Protein AF-A0A699VDF5-F1 (afdb_monomer_lite)

Structure (mmCIF, N/CA/C/O backbone):
data_AF-A0A699VDF5-F1
#
_entry.id   AF-A0A699VDF5-F1
#
loop_
_atom_sit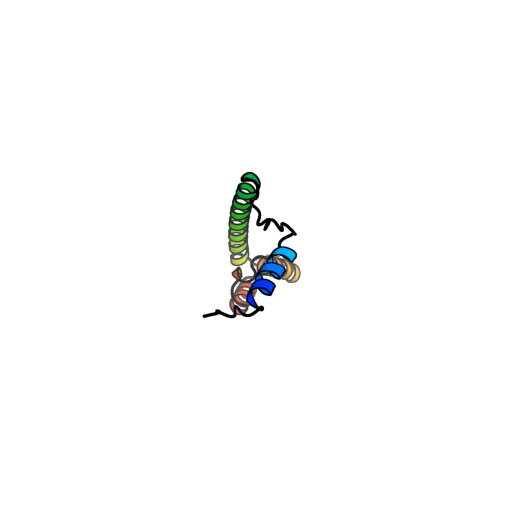e.group_PDB
_atom_site.id
_atom_site.type_symbol
_atom_site.label_atom_id
_atom_site.label_alt_id
_atom_site.label_comp_id
_atom_site.label_asym_id
_atom_site.label_entity_id
_atom_site.label_seq_id
_atom_site.pdbx_PDB_ins_code
_atom_site.Cartn_x
_atom_site.Cartn_y
_atom_site.Cartn_z
_atom_site.occupancy
_atom_site.B_iso_or_equiv
_atom_site.auth_seq_id
_atom_site.auth_comp_id
_atom_site.auth_asym_id
_atom_site.auth_atom_id
_atom_site.pdbx_PDB_model_num
ATOM 1 N N . MET A 1 1 ? 16.215 -19.482 -76.908 1.00 45.50 1 MET A N 1
ATOM 2 C CA . MET A 1 1 ? 16.210 -19.579 -75.435 1.00 45.50 1 MET A CA 1
ATOM 3 C C . MET A 1 1 ? 16.590 -18.216 -74.882 1.00 45.50 1 MET A C 1
ATOM 5 O O . MET A 1 1 ? 17.766 -17.892 -74.849 1.00 45.50 1 MET A O 1
ATOM 9 N N . LEU A 1 2 ? 15.600 -17.390 -74.551 1.00 41.81 2 LEU A N 1
ATOM 10 C CA . LEU A 1 2 ? 15.796 -16.118 -73.858 1.00 41.81 2 LEU A CA 1
ATOM 11 C C . LEU A 1 2 ? 14.888 -16.181 -72.631 1.00 41.81 2 LEU A C 1
ATOM 13 O O . LEU A 1 2 ? 13.669 -16.232 -72.770 1.00 41.81 2 LEU A O 1
ATOM 17 N N . VAL A 1 3 ? 15.489 -16.293 -71.449 1.00 49.28 3 VAL A N 1
ATOM 18 C CA . VAL A 1 3 ? 14.772 -16.132 -70.184 1.00 49.28 3 VAL A CA 1
ATOM 19 C C . VAL A 1 3 ? 14.554 -14.634 -70.030 1.00 49.28 3 VAL A C 1
ATOM 21 O O . VAL A 1 3 ? 15.476 -13.899 -69.687 1.00 49.28 3 VAL A O 1
ATOM 24 N N . ASP A 1 4 ? 13.347 -14.190 -70.364 1.00 49.38 4 ASP A N 1
ATOM 25 C CA . ASP A 1 4 ? 12.876 -12.833 -70.120 1.00 49.38 4 ASP A CA 1
ATOM 26 C C . ASP A 1 4 ? 12.716 -12.670 -68.601 1.00 49.38 4 ASP A C 1
ATOM 28 O O . ASP A 1 4 ? 11.739 -13.109 -67.991 1.00 49.38 4 ASP A O 1
ATOM 32 N N . ILE A 1 5 ? 13.767 -12.164 -67.954 1.00 49.50 5 ILE A N 1
ATOM 33 C CA . ILE A 1 5 ? 13.747 -11.822 -66.533 1.00 49.50 5 ILE A CA 1
ATOM 34 C C . ILE A 1 5 ? 12.853 -10.583 -66.410 1.00 49.50 5 ILE A C 1
ATOM 36 O O . ILE A 1 5 ? 13.219 -9.524 -66.925 1.00 49.50 5 ILE A O 1
ATOM 40 N N . PRO A 1 6 ? 11.700 -10.656 -65.723 1.00 54.81 6 PRO A N 1
ATOM 41 C CA . PRO A 1 6 ? 10.788 -9.533 -65.683 1.00 54.81 6 PRO A CA 1
ATOM 42 C C . PRO A 1 6 ? 11.442 -8.388 -64.910 1.00 54.81 6 PRO A C 1
ATOM 44 O O . PRO A 1 6 ? 11.897 -8.547 -63.771 1.00 54.81 6 PRO A O 1
ATOM 47 N N . HIS A 1 7 ? 11.417 -7.203 -65.518 1.00 56.31 7 HIS A N 1
ATOM 48 C CA . HIS A 1 7 ? 11.904 -5.904 -65.028 1.00 56.31 7 HIS A CA 1
ATOM 49 C C . HIS A 1 7 ? 11.370 -5.457 -63.641 1.00 56.31 7 HIS A C 1
ATOM 51 O O . HIS A 1 7 ? 11.618 -4.336 -63.204 1.00 56.31 7 HIS A O 1
ATOM 57 N N . ARG A 1 8 ? 10.663 -6.323 -62.904 1.00 50.47 8 ARG A N 1
ATOM 58 C CA . ARG A 1 8 ? 10.252 -6.133 -61.506 1.00 50.47 8 ARG A CA 1
ATOM 59 C C . ARG A 1 8 ? 11.333 -6.495 -60.483 1.00 50.47 8 ARG A C 1
ATOM 61 O O . ARG A 1 8 ? 11.291 -5.963 -59.377 1.00 50.47 8 ARG A O 1
ATOM 68 N N . SER A 1 9 ? 12.311 -7.343 -60.819 1.00 53.50 9 SER A N 1
ATOM 69 C CA . SER A 1 9 ? 13.326 -7.771 -59.837 1.00 53.50 9 SER A CA 1
ATOM 70 C C . SER A 1 9 ? 14.424 -6.725 -59.600 1.00 53.50 9 SER A C 1
ATOM 72 O O . SER A 1 9 ? 14.926 -6.587 -58.485 1.00 53.50 9 SER A O 1
ATOM 74 N N . LEU A 1 10 ? 14.769 -5.938 -60.623 1.00 53.03 10 LEU A N 1
ATOM 75 C CA . LEU A 1 10 ? 15.778 -4.876 -60.512 1.00 53.03 10 LEU A CA 1
ATOM 76 C C . LEU A 1 10 ? 15.248 -3.629 -59.787 1.00 53.03 10 LEU A C 1
ATOM 78 O O . LEU A 1 10 ? 16.017 -2.923 -59.137 1.00 53.03 10 LEU A O 1
ATOM 82 N N . PHE A 1 11 ? 13.933 -3.394 -59.811 1.00 57.78 11 PHE A N 1
ATOM 83 C CA . PHE A 1 11 ? 13.317 -2.269 -59.104 1.00 57.78 11 PHE A CA 1
ATOM 84 C C . PHE A 1 11 ? 13.372 -2.443 -57.575 1.00 57.78 11 PHE A C 1
ATOM 86 O O . PHE A 1 11 ? 13.613 -1.480 -56.853 1.00 57.78 11 PHE A O 1
ATOM 93 N N . ILE A 1 12 ? 13.240 -3.677 -57.073 1.00 56.44 12 ILE A N 1
ATOM 94 C CA . ILE A 1 12 ? 13.296 -3.995 -55.633 1.00 56.44 12 ILE A CA 1
ATOM 95 C C . ILE A 1 12 ? 14.731 -3.845 -55.086 1.00 56.44 12 ILE A C 1
ATOM 97 O O . ILE A 1 12 ? 14.927 -3.308 -53.997 1.00 56.44 12 ILE A O 1
ATOM 101 N N . LEU A 1 13 ? 15.751 -4.263 -55.846 1.00 55.88 13 LEU A N 1
ATOM 102 C CA . LEU A 1 13 ? 17.162 -4.089 -55.463 1.00 55.88 13 LEU A CA 1
ATOM 103 C C . LEU A 1 13 ? 17.609 -2.615 -55.527 1.00 55.88 13 LEU A C 1
ATOM 105 O O . LEU A 1 13 ? 18.352 -2.171 -54.652 1.00 55.88 13 LEU A O 1
ATOM 109 N N . GLY A 1 14 ? 17.098 -1.835 -56.487 1.00 56.69 14 GLY A N 1
ATOM 110 C CA . GLY A 1 14 ? 17.335 -0.389 -56.573 1.00 56.69 14 GLY A CA 1
ATOM 111 C C . GLY A 1 14 ? 16.659 0.418 -55.455 1.00 56.69 14 GLY A C 1
ATOM 112 O O . GLY A 1 14 ? 17.292 1.300 -54.872 1.00 56.69 14 GLY A O 1
ATOM 113 N N . LEU A 1 15 ? 15.412 0.084 -55.087 1.00 56.44 15 LEU A N 1
ATOM 114 C CA . LEU A 1 15 ? 14.708 0.737 -53.972 1.00 56.44 15 LEU A CA 1
ATOM 115 C C . LEU A 1 15 ? 15.395 0.462 -52.627 1.00 56.44 15 LEU A C 1
ATOM 117 O O . LEU A 1 15 ? 15.528 1.369 -51.809 1.00 56.44 15 LEU A O 1
ATOM 121 N N . ASN A 1 16 ? 15.889 -0.762 -52.414 1.00 47.62 16 ASN A N 1
ATOM 122 C CA . ASN A 1 16 ? 16.633 -1.107 -51.203 1.00 47.62 16 ASN A CA 1
ATOM 123 C C . ASN A 1 16 ? 17.957 -0.331 -51.093 1.00 47.62 16 ASN A C 1
ATOM 125 O O . ASN A 1 16 ? 18.339 0.045 -49.991 1.00 47.62 16 ASN A O 1
ATOM 129 N N . ALA A 1 17 ? 18.629 -0.016 -52.205 1.00 52.69 17 ALA A N 1
ATOM 130 C CA . ALA A 1 17 ? 19.857 0.786 -52.203 1.00 52.69 17 ALA A CA 1
ATOM 131 C C . ALA A 1 17 ? 19.608 2.298 -52.009 1.00 52.69 17 ALA A C 1
ATOM 133 O O . ALA A 1 17 ? 20.450 2.986 -51.431 1.00 52.69 17 ALA A O 1
ATOM 134 N N . LEU A 1 18 ? 18.452 2.812 -52.450 1.00 53.44 18 LEU A N 1
ATOM 135 C CA . LEU A 1 18 ? 18.050 4.212 -52.252 1.00 53.44 18 LEU A CA 1
ATOM 136 C C . LEU A 1 18 ? 17.486 4.463 -50.842 1.00 53.44 18 LEU A C 1
ATOM 138 O O . LEU A 1 18 ? 17.663 5.544 -50.286 1.00 53.44 18 LEU A O 1
ATOM 142 N N . ILE A 1 19 ? 16.871 3.447 -50.229 1.00 50.00 19 ILE A N 1
ATOM 143 C CA . ILE A 1 19 ? 16.405 3.487 -48.835 1.00 50.00 19 ILE A CA 1
ATOM 144 C C . ILE A 1 19 ? 17.556 3.157 -47.856 1.00 50.00 19 ILE A C 1
ATOM 146 O O . ILE A 1 19 ? 17.556 3.624 -46.717 1.00 50.00 19 ILE A O 1
ATOM 150 N N . SER A 1 20 ? 18.605 2.446 -48.296 1.00 51.06 20 SER A N 1
ATOM 151 C CA . SER A 1 20 ? 19.776 2.072 -47.478 1.00 51.06 20 SER A CA 1
ATOM 152 C C . SER A 1 20 ? 20.956 3.054 -47.590 1.00 51.06 20 SER A C 1
ATOM 154 O O . SER A 1 20 ? 22.114 2.668 -47.738 1.00 51.06 20 SER A O 1
ATOM 156 N N . LYS A 1 21 ? 20.677 4.359 -47.488 1.00 52.50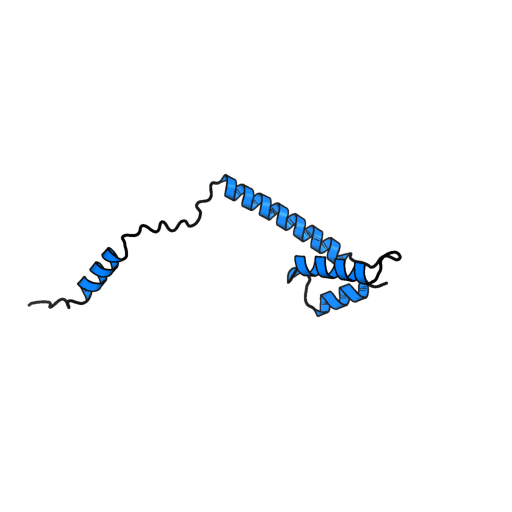 21 LYS A N 1
ATOM 157 C CA . LYS A 1 21 ? 21.697 5.395 -47.221 1.00 52.50 21 LYS A CA 1
ATOM 158 C C . LYS A 1 21 ? 21.254 6.434 -46.190 1.00 52.50 21 LYS A C 1
ATOM 160 O O . LYS A 1 21 ? 21.705 7.572 -46.196 1.00 52.50 21 LYS A O 1
ATOM 165 N N . SER A 1 22 ? 20.461 6.014 -45.212 1.00 41.06 22 SER A N 1
ATOM 166 C CA . SER A 1 22 ? 20.800 6.408 -43.850 1.00 41.06 22 SER A CA 1
ATOM 167 C C . SER A 1 22 ? 21.273 5.150 -43.145 1.00 41.06 22 SER A C 1
ATOM 169 O O . SER A 1 22 ? 20.536 4.181 -42.977 1.00 41.06 22 SER A O 1
ATOM 171 N N . ALA A 1 23 ? 22.547 5.147 -42.765 1.00 50.19 23 ALA A N 1
ATOM 172 C CA . ALA A 1 23 ? 22.969 4.346 -41.642 1.00 50.19 23 ALA A CA 1
ATOM 173 C C . ALA A 1 23 ? 22.106 4.811 -40.465 1.00 50.19 23 ALA A C 1
ATOM 175 O O . ALA A 1 23 ? 22.409 5.802 -39.809 1.00 50.19 23 ALA A O 1
ATOM 176 N N . ILE A 1 24 ? 20.983 4.141 -40.238 1.00 49.44 24 ILE A N 1
ATOM 177 C CA . ILE A 1 24 ? 20.420 4.058 -38.908 1.00 49.44 24 ILE A CA 1
ATOM 178 C C . ILE A 1 24 ? 21.290 2.983 -38.273 1.00 49.44 24 ILE A C 1
ATOM 180 O O . ILE A 1 24 ? 21.016 1.796 -38.474 1.00 49.44 24 ILE A O 1
ATOM 184 N N . PRO A 1 25 ? 22.360 3.319 -37.522 1.00 47.97 25 PRO A N 1
ATOM 185 C CA . PRO A 1 25 ? 22.773 2.370 -36.526 1.00 47.97 25 PRO A CA 1
ATOM 186 C C . PRO A 1 25 ? 21.517 2.211 -35.685 1.00 47.97 25 PRO A C 1
ATOM 188 O O . PRO A 1 25 ? 21.011 3.176 -35.102 1.00 47.97 25 PRO A O 1
ATOM 191 N N . LEU A 1 26 ? 20.967 1.001 -35.691 1.00 47.94 26 LEU A N 1
ATOM 192 C CA . LEU A 1 26 ? 20.081 0.546 -34.649 1.00 47.94 26 LEU A CA 1
ATOM 193 C C . LEU A 1 26 ? 20.888 0.760 -33.364 1.00 47.94 26 LEU A C 1
ATOM 195 O O . LEU A 1 26 ? 21.617 -0.113 -32.901 1.00 47.94 26 LEU A O 1
ATOM 199 N N . ARG A 1 27 ? 20.812 1.969 -32.800 1.00 41.84 27 ARG A N 1
ATOM 200 C CA . ARG A 1 27 ? 21.381 2.357 -31.519 1.00 41.84 27 ARG A CA 1
ATOM 201 C C . ARG A 1 27 ? 20.485 1.722 -30.462 1.00 41.84 27 ARG A C 1
ATOM 203 O O . ARG A 1 27 ? 19.986 2.383 -29.556 1.00 41.84 27 ARG A O 1
ATOM 210 N N . ARG A 1 28 ? 20.281 0.405 -30.558 1.00 46.62 28 ARG A N 1
ATOM 211 C CA . ARG A 1 28 ? 19.953 -0.439 -29.423 1.00 46.62 28 ARG A CA 1
ATOM 212 C C . ARG A 1 28 ? 21.192 -0.439 -28.545 1.00 46.62 28 ARG A C 1
ATOM 214 O O . ARG A 1 28 ? 22.001 -1.350 -28.594 1.00 46.62 28 ARG A O 1
ATOM 221 N N . ARG A 1 29 ? 21.334 0.654 -27.790 1.00 52.19 29 ARG A N 1
ATOM 222 C CA . ARG A 1 29 ? 21.899 0.713 -26.444 1.00 52.19 29 ARG A CA 1
ATOM 223 C C . ARG A 1 29 ? 22.854 -0.444 -26.123 1.00 52.19 29 ARG A C 1
ATOM 225 O O . ARG A 1 29 ? 22.584 -1.229 -25.214 1.00 52.19 29 ARG A O 1
ATOM 232 N N . GLN A 1 30 ? 24.022 -0.487 -26.759 1.00 51.88 30 GLN A N 1
ATOM 233 C CA . GLN A 1 30 ? 25.195 -0.999 -26.063 1.00 51.88 30 GLN A CA 1
ATOM 234 C C . GLN A 1 30 ? 25.539 0.084 -25.031 1.00 51.88 30 GLN A C 1
ATOM 236 O O . GLN A 1 30 ? 26.390 0.941 -25.240 1.00 51.88 30 GLN A O 1
ATOM 241 N N . LEU A 1 31 ? 24.722 0.162 -23.976 1.00 62.00 31 LEU A N 1
ATOM 242 C CA . LEU A 1 31 ? 24.992 1.032 -22.846 1.0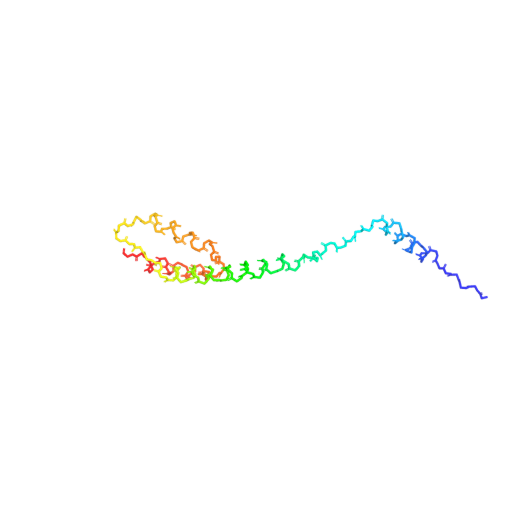0 62.00 31 LEU A CA 1
ATOM 243 C C . LEU A 1 31 ? 26.346 0.584 -22.281 1.00 62.00 31 LEU A C 1
ATOM 245 O O . LEU A 1 31 ? 26.548 -0.629 -22.148 1.00 62.00 31 LEU A O 1
ATOM 249 N N . PRO A 1 32 ? 27.258 1.523 -21.972 1.00 73.94 32 PRO A N 1
ATOM 250 C CA . PRO A 1 32 ? 28.508 1.211 -21.292 1.00 73.94 32 PRO A CA 1
ATOM 251 C C . PRO A 1 32 ? 28.241 0.257 -20.124 1.00 73.94 32 PRO A C 1
ATOM 253 O O . PRO A 1 32 ? 27.202 0.364 -19.468 1.00 73.94 32 PRO A O 1
ATOM 256 N N . TRP A 1 33 ? 29.134 -0.696 -19.864 1.00 55.94 33 TRP A N 1
ATOM 257 C CA . TRP A 1 33 ? 28.925 -1.701 -18.814 1.00 55.94 33 TRP A CA 1
ATOM 258 C C . TRP A 1 33 ? 28.595 -1.063 -17.448 1.00 55.94 33 TRP A C 1
ATOM 260 O O . TRP A 1 33 ? 27.807 -1.626 -16.694 1.00 55.94 33 TRP A O 1
ATOM 270 N N . THR A 1 34 ? 29.069 0.160 -17.189 1.00 57.25 34 THR A N 1
ATOM 271 C CA . THR A 1 34 ? 28.719 0.993 -16.028 1.00 57.25 34 THR A CA 1
ATOM 272 C C . THR A 1 34 ? 27.228 1.327 -15.955 1.00 57.25 34 THR A C 1
ATOM 274 O O . THR A 1 34 ? 26.600 1.057 -14.940 1.00 57.25 34 THR A O 1
ATOM 277 N N . ARG A 1 35 ? 26.606 1.774 -17.053 1.00 71.75 35 ARG A N 1
ATOM 278 C CA . ARG A 1 35 ? 25.148 1.993 -17.151 1.00 71.75 35 ARG A CA 1
ATOM 279 C C . ARG A 1 35 ? 24.358 0.699 -16.950 1.00 71.75 35 ARG A C 1
ATOM 281 O O . ARG A 1 35 ? 23.239 0.730 -16.442 1.00 71.75 35 ARG A O 1
ATOM 288 N N . ARG A 1 36 ? 24.910 -0.451 -17.360 1.00 69.56 36 ARG A N 1
ATOM 289 C CA . ARG A 1 36 ? 24.282 -1.760 -17.113 1.00 69.56 36 ARG A CA 1
ATOM 290 C C . ARG A 1 36 ? 24.382 -2.141 -15.633 1.00 69.56 36 ARG A C 1
ATOM 292 O O . ARG A 1 36 ? 23.377 -2.578 -15.080 1.00 69.56 36 ARG A O 1
ATOM 299 N N . ILE A 1 37 ? 25.523 -1.930 -14.979 1.00 70.25 37 ILE A N 1
ATOM 300 C CA . ILE A 1 37 ? 25.673 -2.149 -13.532 1.00 70.25 37 ILE A CA 1
ATOM 301 C C . ILE A 1 37 ? 24.775 -1.196 -12.747 1.00 70.25 37 ILE A C 1
ATOM 303 O O . ILE A 1 37 ? 24.019 -1.659 -11.905 1.00 70.25 37 ILE A O 1
ATOM 307 N N . GLU A 1 38 ? 24.751 0.092 -13.081 1.00 78.81 38 GLU A N 1
ATOM 308 C CA . GLU A 1 38 ? 23.816 1.062 -12.503 1.00 78.81 38 GLU A CA 1
ATOM 309 C C . GLU A 1 38 ? 22.365 0.607 -12.678 1.00 78.81 38 GLU A C 1
ATOM 311 O O . GLU A 1 38 ? 21.584 0.683 -11.736 1.00 78.81 38 GLU A O 1
ATOM 316 N N . SER A 1 39 ? 22.006 0.039 -13.837 1.00 81.81 39 SER A N 1
ATOM 317 C CA . SER A 1 39 ? 20.665 -0.516 -14.055 1.00 81.81 39 SER A CA 1
ATOM 318 C C . SER A 1 39 ? 20.365 -1.739 -13.184 1.00 81.81 39 SER A C 1
ATOM 320 O O . SER A 1 39 ? 19.232 -1.899 -12.737 1.00 81.81 39 SER A O 1
ATOM 322 N N . LEU A 1 40 ? 21.357 -2.593 -12.912 1.00 82.69 40 LEU A N 1
ATOM 323 C CA . LEU A 1 40 ? 21.203 -3.773 -12.059 1.00 82.69 40 LEU A CA 1
ATOM 324 C C . LEU A 1 40 ? 21.159 -3.390 -10.580 1.00 82.69 40 LEU A C 1
ATOM 326 O O . LEU A 1 40 ? 20.318 -3.905 -9.849 1.00 82.69 40 LEU A O 1
ATOM 330 N N . THR A 1 41 ? 21.999 -2.452 -10.148 1.00 83.38 41 THR A N 1
ATOM 331 C CA . THR A 1 41 ? 21.989 -1.892 -8.793 1.00 83.38 41 THR A CA 1
ATOM 332 C C . THR A 1 41 ? 20.694 -1.127 -8.537 1.00 83.38 41 THR A C 1
ATOM 334 O O . THR A 1 41 ? 20.068 -1.319 -7.498 1.00 83.38 41 THR A O 1
ATOM 337 N N . CYS A 1 42 ? 20.220 -0.342 -9.510 1.00 80.06 42 CYS A N 1
ATOM 338 C CA . CYS A 1 42 ? 18.922 0.323 -9.452 1.00 80.06 42 CYS A CA 1
ATOM 339 C C . CYS A 1 42 ? 17.784 -0.698 -9.413 1.00 80.06 42 CYS A C 1
ATOM 341 O O . CYS A 1 42 ? 16.907 -0.581 -8.569 1.00 80.06 42 CYS A O 1
ATOM 343 N N . ARG A 1 43 ? 17.830 -1.760 -10.230 1.00 86.00 43 ARG A N 1
ATOM 344 C CA . ARG A 1 43 ? 16.845 -2.851 -10.174 1.00 86.00 43 ARG A CA 1
ATOM 345 C C . ARG A 1 43 ? 16.855 -3.555 -8.817 1.00 86.00 43 ARG A C 1
ATOM 347 O O . ARG A 1 43 ? 15.794 -3.823 -8.274 1.00 86.00 43 ARG A O 1
ATOM 354 N N . ARG A 1 44 ? 18.027 -3.829 -8.241 1.00 86.31 44 ARG A N 1
ATOM 355 C CA . ARG A 1 44 ? 18.157 -4.453 -6.915 1.00 86.31 44 ARG A CA 1
ATOM 356 C C . ARG A 1 44 ? 17.619 -3.542 -5.810 1.00 86.31 44 ARG A C 1
ATOM 358 O O . ARG A 1 44 ? 16.907 -4.017 -4.930 1.00 86.31 44 ARG A O 1
ATOM 365 N N . SER A 1 45 ? 17.912 -2.246 -5.890 1.00 88.94 45 SER A N 1
ATOM 366 C CA . SER A 1 45 ? 17.375 -1.227 -4.984 1.00 88.94 45 SER A CA 1
ATOM 367 C C . SER A 1 45 ? 15.856 -1.095 -5.122 1.00 88.94 45 SER A C 1
ATOM 369 O O . SER A 1 45 ? 15.148 -1.122 -4.121 1.00 88.94 45 SER A O 1
ATOM 371 N N . LEU A 1 46 ? 15.340 -1.071 -6.354 1.00 85.94 46 LEU A N 1
ATOM 372 C CA . LEU A 1 46 ? 13.912 -1.044 -6.663 1.00 85.94 46 LEU A CA 1
ATOM 373 C C . LEU A 1 46 ? 13.202 -2.274 -6.091 1.00 85.94 46 LEU A C 1
ATOM 375 O O . LEU A 1 46 ? 12.174 -2.123 -5.447 1.00 85.94 46 LEU A O 1
ATOM 379 N N . MET A 1 47 ? 13.754 -3.478 -6.268 1.00 87.88 47 MET A N 1
ATOM 380 C CA . MET A 1 47 ? 13.164 -4.698 -5.707 1.00 87.88 47 MET A CA 1
ATOM 381 C C . MET A 1 47 ? 13.153 -4.655 -4.177 1.00 87.88 47 MET A C 1
ATOM 383 O O . MET A 1 47 ? 12.116 -4.902 -3.578 1.00 87.88 47 MET A O 1
ATOM 387 N N . SER A 1 48 ? 14.258 -4.260 -3.537 1.00 89.75 48 SER A N 1
ATOM 388 C CA . SER A 1 48 ? 14.299 -4.059 -2.078 1.00 89.75 48 SER A CA 1
ATOM 389 C C . SER A 1 48 ? 13.246 -3.045 -1.605 1.00 89.75 48 SER A C 1
ATOM 391 O O . SER A 1 48 ? 12.538 -3.269 -0.621 1.00 89.75 48 SER A O 1
ATOM 393 N N . TRP A 1 49 ? 13.092 -1.946 -2.343 1.00 88.19 49 TRP A N 1
ATOM 394 C CA . TRP A 1 49 ? 12.118 -0.901 -2.051 1.00 88.19 49 TRP A CA 1
ATOM 395 C C . TRP A 1 49 ? 10.672 -1.391 -2.204 1.00 88.19 49 TRP A C 1
ATOM 397 O O . TRP A 1 49 ? 9.854 -1.150 -1.318 1.00 88.19 49 TRP A O 1
ATOM 407 N N . VAL A 1 50 ? 10.371 -2.140 -3.267 1.00 88.19 50 VAL A N 1
ATOM 408 C CA . VAL A 1 50 ? 9.056 -2.760 -3.499 1.00 88.19 50 VAL A CA 1
ATOM 409 C C . VAL A 1 50 ? 8.721 -3.773 -2.404 1.00 88.19 50 VAL A C 1
ATOM 411 O O . VAL A 1 50 ? 7.607 -3.763 -1.888 1.00 88.19 50 VAL A O 1
ATOM 414 N N . GLU A 1 51 ? 9.674 -4.608 -1.990 1.00 90.75 51 GLU A N 1
ATOM 415 C CA . GLU A 1 51 ? 9.456 -5.565 -0.898 1.00 90.75 51 GLU A CA 1
ATOM 416 C C . GLU A 1 51 ? 9.185 -4.861 0.439 1.00 90.75 51 GLU A C 1
ATOM 418 O O . GLU A 1 51 ? 8.330 -5.299 1.211 1.00 90.75 51 GLU A O 1
ATOM 423 N N . ARG A 1 52 ? 9.843 -3.724 0.700 1.00 91.88 52 ARG A N 1
ATOM 424 C CA . ARG A 1 52 ? 9.535 -2.896 1.873 1.00 91.88 52 ARG A CA 1
ATOM 425 C C . ARG A 1 52 ? 8.128 -2.303 1.792 1.00 91.88 52 ARG A C 1
ATOM 427 O O . ARG A 1 52 ? 7.397 -2.368 2.773 1.00 91.88 52 ARG A O 1
ATOM 434 N N . LEU A 1 53 ? 7.722 -1.789 0.629 1.00 91.25 53 LEU A N 1
ATOM 435 C CA . LEU A 1 53 ? 6.372 -1.253 0.430 1.00 91.25 53 LEU A CA 1
ATOM 436 C C . LEU A 1 53 ? 5.278 -2.301 0.635 1.00 91.25 53 LEU A C 1
ATOM 438 O O . LEU A 1 53 ? 4.266 -1.991 1.253 1.00 91.25 53 LEU A O 1
ATOM 442 N N . LYS A 1 54 ? 5.478 -3.537 0.163 1.00 91.06 54 LYS A N 1
ATOM 443 C CA . LYS A 1 54 ? 4.523 -4.632 0.395 1.00 91.06 54 LYS A CA 1
ATOM 444 C C . LYS A 1 54 ? 4.335 -4.910 1.888 1.00 91.06 54 LYS A C 1
ATOM 446 O O . LYS A 1 54 ? 3.206 -5.077 2.336 1.00 91.06 54 LYS A O 1
ATOM 451 N N . ARG A 1 55 ? 5.418 -4.919 2.676 1.00 92.38 55 ARG A N 1
ATOM 452 C CA . ARG A 1 55 ? 5.337 -5.118 4.137 1.00 92.38 55 ARG A CA 1
ATOM 453 C C . ARG A 1 55 ? 4.592 -3.987 4.839 1.00 92.38 55 ARG A C 1
ATOM 455 O O . ARG A 1 55 ? 3.750 -4.264 5.690 1.00 92.38 55 ARG A O 1
ATOM 462 N N . GLU A 1 56 ? 4.884 -2.745 4.461 1.00 92.31 56 GLU A N 1
ATOM 463 C CA . GLU A 1 56 ? 4.187 -1.559 4.977 1.00 92.31 56 GLU A CA 1
ATOM 464 C C . GLU A 1 56 ? 2.696 -1.610 4.632 1.00 92.31 56 GLU A C 1
ATOM 466 O O . GLU A 1 56 ? 1.849 -1.381 5.488 1.00 92.31 56 GLU A O 1
ATOM 471 N N . TYR A 1 57 ? 2.367 -1.993 3.397 1.00 92.00 57 TYR A N 1
ATOM 472 C CA . TYR A 1 57 ? 0.989 -2.115 2.936 1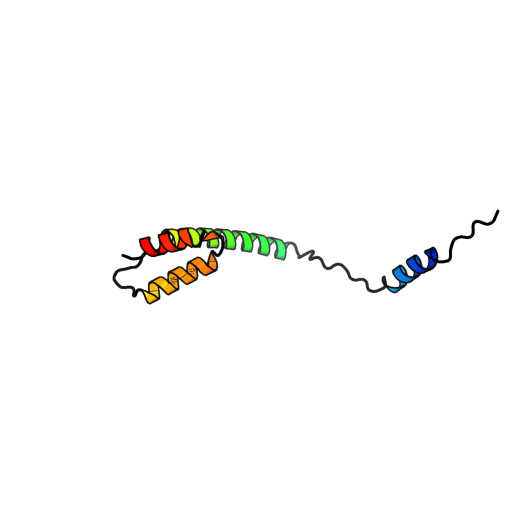.00 92.00 57 TYR A CA 1
ATOM 473 C C . TYR A 1 57 ? 0.205 -3.187 3.700 1.00 92.00 57 TYR A C 1
ATOM 475 O O . TYR A 1 57 ? -0.904 -2.923 4.145 1.00 92.00 57 TYR A O 1
ATOM 483 N N . HIS A 1 58 ? 0.778 -4.372 3.924 1.00 88.69 58 HIS A N 1
ATOM 484 C CA . HI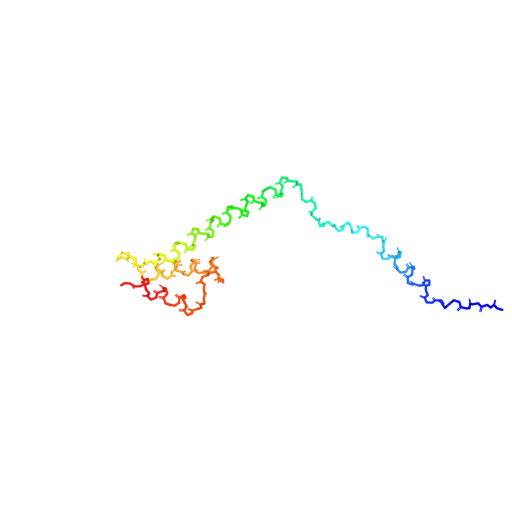S A 1 58 ? 0.106 -5.425 4.697 1.00 88.69 58 HIS A CA 1
ATOM 485 C C . HIS A 1 58 ? -0.020 -5.114 6.193 1.00 88.69 58 HIS A C 1
ATOM 487 O O . HIS A 1 58 ? -0.880 -5.678 6.867 1.00 88.69 58 HIS A O 1
ATOM 493 N N . SER A 1 59 ? 0.826 -4.227 6.717 1.00 89.19 59 SER A N 1
ATOM 494 C CA . SER A 1 59 ? 0.814 -3.833 8.130 1.00 89.19 59 SER A CA 1
ATOM 495 C C . SER A 1 59 ? 0.055 -2.528 8.378 1.00 89.19 59 SER A C 1
ATOM 497 O O . SER A 1 59 ? 0.021 -2.059 9.517 1.00 89.19 59 SER A O 1
ATOM 499 N N . ILE A 1 60 ? -0.538 -1.925 7.340 1.00 90.44 60 ILE A N 1
ATOM 500 C CA . ILE A 1 60 ? -1.175 -0.615 7.449 1.00 90.44 60 ILE A CA 1
ATOM 501 C C . ILE A 1 60 ? -2.404 -0.683 8.359 1.00 90.44 60 ILE A C 1
ATOM 503 O O . ILE A 1 60 ? -3.295 -1.513 8.184 1.00 90.44 60 ILE A O 1
ATOM 507 N N . ARG A 1 61 ? -2.435 0.198 9.359 1.00 91.44 61 ARG A N 1
ATOM 508 C CA . ARG A 1 61 ? -3.540 0.353 10.307 1.00 91.44 61 ARG A CA 1
ATOM 509 C C . ARG A 1 61 ? -3.679 1.820 10.678 1.00 91.44 61 ARG A C 1
ATOM 511 O O . ARG A 1 61 ? -2.673 2.524 10.781 1.00 91.44 61 ARG A O 1
ATOM 518 N N . GLN A 1 62 ? -4.913 2.255 10.871 1.00 91.75 62 GLN A N 1
ATOM 519 C CA . GLN A 1 62 ? -5.242 3.574 11.366 1.00 91.75 62 GLN A CA 1
ATOM 520 C C . GLN A 1 62 ? -4.797 3.671 12.822 1.00 91.75 62 GLN A C 1
ATOM 522 O O . GLN A 1 62 ? -5.033 2.773 13.636 1.00 91.75 62 GLN A O 1
ATOM 527 N N . THR A 1 63 ? -4.113 4.762 13.138 1.00 90.06 63 THR A N 1
ATOM 528 C CA . THR A 1 63 ? -3.701 5.062 14.509 1.00 90.06 63 THR A CA 1
ATOM 529 C C . THR A 1 63 ? -4.709 5.993 15.176 1.00 90.06 63 THR A C 1
ATOM 531 O O . THR A 1 63 ? -5.399 6.762 14.517 1.00 90.06 63 THR A O 1
ATOM 534 N N . ASN A 1 64 ? -4.798 5.943 16.503 1.00 87.75 64 ASN A N 1
ATOM 535 C CA . ASN A 1 64 ? -5.818 6.656 17.283 1.00 87.75 64 ASN A CA 1
ATOM 536 C C . ASN A 1 64 ? -5.708 8.192 17.161 1.00 87.75 64 ASN A C 1
ATOM 538 O O . ASN A 1 64 ? -6.656 8.902 17.475 1.00 87.75 64 ASN A O 1
ATOM 542 N N . ASN A 1 65 ? -4.538 8.692 16.753 1.00 90.75 65 ASN A N 1
ATOM 543 C CA . ASN A 1 65 ? -4.242 10.113 16.572 1.00 90.75 65 ASN A CA 1
ATOM 544 C C . ASN A 1 65 ? -4.280 10.542 15.092 1.00 90.75 65 ASN A C 1
ATOM 546 O O . ASN A 1 65 ? -3.954 11.679 14.774 1.00 90.75 65 ASN A O 1
ATOM 550 N N . GLU A 1 66 ? -4.619 9.629 14.183 1.00 91.50 66 GLU A N 1
ATOM 551 C CA . GLU A 1 66 ? -4.654 9.871 12.744 1.00 91.50 66 GLU A CA 1
ATOM 552 C C . GLU A 1 66 ? -6.100 10.003 12.271 1.00 91.50 66 GLU A C 1
ATOM 554 O O . GLU A 1 66 ? -6.967 9.167 12.557 1.00 91.50 66 GLU A O 1
ATOM 559 N N . THR A 1 67 ? -6.365 11.062 11.514 1.00 92.62 67 THR A N 1
ATOM 560 C CA . THR A 1 67 ? -7.671 11.259 10.892 1.00 92.62 67 THR A CA 1
ATOM 561 C C . THR A 1 67 ? -7.883 10.242 9.770 1.00 92.62 67 THR A C 1
ATOM 563 O O . THR A 1 67 ? -6.944 9.817 9.095 1.00 92.62 67 THR A O 1
ATOM 566 N N . ASN A 1 68 ? -9.138 9.874 9.502 1.00 89.19 68 ASN A N 1
ATOM 567 C CA . ASN A 1 68 ? -9.461 8.942 8.414 1.00 89.19 68 ASN A CA 1
ATOM 568 C C . ASN A 1 68 ? -8.899 9.424 7.055 1.00 89.19 68 ASN A C 1
ATOM 570 O O . ASN A 1 68 ? -8.459 8.628 6.233 1.00 89.19 68 ASN A O 1
ATOM 574 N N . MET A 1 69 ? -8.831 10.741 6.834 1.00 93.06 69 MET A N 1
ATOM 575 C CA . MET A 1 69 ? -8.274 11.313 5.606 1.00 93.06 69 MET A CA 1
ATOM 576 C C . MET A 1 69 ? -6.762 11.080 5.467 1.00 93.06 69 MET A C 1
ATOM 578 O O . MET A 1 69 ? -6.304 10.725 4.382 1.00 93.06 69 MET A O 1
ATOM 582 N N . GLU A 1 70 ? -5.991 11.238 6.542 1.00 93.94 70 GLU A N 1
ATOM 583 C CA . GLU A 1 70 ? -4.547 10.956 6.549 1.00 93.94 70 GLU A CA 1
ATOM 584 C C . GLU A 1 70 ? -4.275 9.466 6.310 1.00 93.94 70 GLU A C 1
ATOM 586 O O . GLU A 1 70 ? -3.434 9.106 5.476 1.00 93.94 70 GLU A O 1
ATOM 591 N N . PHE A 1 71 ? -5.071 8.602 6.947 1.00 93.12 71 PHE A N 1
ATOM 592 C CA . PHE A 1 71 ? -5.019 7.162 6.725 1.00 93.12 71 PHE A CA 1
ATOM 593 C C . PHE A 1 71 ? -5.340 6.802 5.265 1.00 93.12 71 PHE A C 1
ATOM 595 O O . PHE A 1 71 ? -4.572 6.082 4.621 1.00 93.12 71 PHE A O 1
ATOM 602 N N . MET A 1 72 ? -6.421 7.356 4.701 1.00 93.25 72 MET A N 1
ATOM 603 C CA . MET A 1 72 ? -6.784 7.165 3.293 1.00 93.25 72 MET A CA 1
ATOM 604 C C . MET A 1 72 ? -5.676 7.627 2.348 1.00 93.25 72 MET A C 1
ATOM 606 O O . MET A 1 72 ? -5.333 6.911 1.409 1.00 93.25 72 MET A O 1
ATOM 610 N N . GLN A 1 73 ? -5.077 8.794 2.590 1.00 93.56 73 GLN A N 1
ATOM 611 C CA . GLN A 1 73 ? -3.985 9.298 1.757 1.00 93.56 73 GLN A CA 1
ATOM 612 C C . GLN A 1 73 ? -2.778 8.357 1.772 1.00 93.56 73 GLN A C 1
ATOM 614 O O . GLN A 1 73 ? -2.207 8.069 0.717 1.00 93.56 73 GLN A O 1
ATOM 619 N N . ARG A 1 74 ? -2.396 7.831 2.941 1.00 92.75 74 ARG A N 1
ATOM 620 C CA . ARG A 1 74 ? -1.304 6.851 3.049 1.00 92.75 74 ARG A CA 1
ATOM 621 C C . ARG A 1 74 ? -1.647 5.540 2.357 1.00 92.75 74 ARG A C 1
ATOM 623 O O . ARG A 1 74 ? -0.815 5.019 1.613 1.00 92.75 74 ARG A O 1
ATOM 630 N N . PHE A 1 75 ? -2.861 5.037 2.560 1.00 93.38 75 PHE A N 1
ATOM 631 C CA . PHE A 1 75 ? -3.334 3.810 1.931 1.00 93.38 75 PHE A CA 1
ATOM 632 C C . PHE A 1 75 ? -3.319 3.919 0.402 1.00 93.38 75 PHE A C 1
ATOM 634 O O . PHE A 1 75 ? -2.717 3.080 -0.268 1.00 93.38 75 PHE A O 1
ATOM 641 N N . LEU A 1 76 ? -3.889 4.994 -0.151 1.00 91.88 76 LEU A N 1
ATOM 642 C CA . LEU A 1 76 ? -3.914 5.251 -1.593 1.00 91.88 76 LEU A CA 1
ATOM 643 C C . LEU A 1 76 ? -2.510 5.459 -2.165 1.00 91.88 76 LEU A C 1
ATOM 645 O O . LEU A 1 76 ? -2.221 4.994 -3.265 1.00 91.88 76 LEU A O 1
ATOM 649 N N . ARG A 1 77 ? -1.608 6.102 -1.415 1.00 93.50 77 ARG A N 1
ATOM 650 C CA . ARG A 1 77 ? -0.211 6.263 -1.829 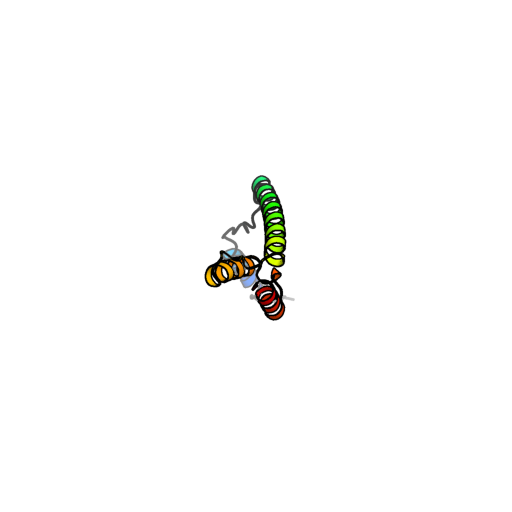1.00 93.50 77 ARG A CA 1
ATOM 651 C C . ARG A 1 77 ? 0.498 4.912 -1.941 1.00 93.50 77 ARG A C 1
ATOM 653 O O . ARG A 1 77 ? 1.177 4.672 -2.935 1.00 93.50 77 ARG A O 1
ATOM 660 N N . LEU A 1 78 ? 0.326 4.022 -0.962 1.00 93.25 78 LEU A N 1
ATOM 661 C CA . LEU A 1 78 ? 0.907 2.674 -1.007 1.00 93.25 78 LEU A CA 1
ATOM 662 C C . LEU A 1 78 ? 0.284 1.817 -2.116 1.00 93.25 78 LEU A C 1
ATOM 664 O O . LEU A 1 78 ? 1.021 1.202 -2.888 1.00 93.25 78 LEU A O 1
ATOM 668 N N . ALA A 1 79 ? -1.046 1.819 -2.237 1.00 91.44 79 ALA A N 1
ATOM 669 C CA . ALA A 1 79 ? -1.760 1.092 -3.284 1.00 91.44 79 ALA A CA 1
ATOM 670 C C . ALA A 1 79 ? -1.368 1.588 -4.687 1.00 91.44 79 ALA A C 1
ATOM 672 O O . ALA A 1 79 ? -1.135 0.779 -5.580 1.00 91.44 79 ALA A O 1
ATOM 673 N N . GLY A 1 80 ? -1.195 2.901 -4.868 1.00 92.06 80 GLY A N 1
ATOM 674 C CA . GLY A 1 80 ? -0.759 3.500 -6.129 1.00 92.06 80 GLY A CA 1
ATOM 675 C C . GLY A 1 80 ? 0.665 3.109 -6.535 1.00 92.06 80 GLY A C 1
ATOM 676 O O . GLY A 1 80 ? 0.914 2.854 -7.711 1.00 92.06 80 GLY A O 1
ATOM 677 N N . PHE A 1 81 ? 1.597 3.005 -5.580 1.00 90.50 81 PHE A N 1
ATOM 678 C CA . PHE A 1 81 ? 2.961 2.545 -5.872 1.00 90.50 81 PHE A CA 1
ATOM 679 C C . PHE A 1 81 ? 3.046 1.042 -6.145 1.00 90.50 81 PHE A C 1
ATOM 681 O O . PHE A 1 81 ? 3.861 0.616 -6.962 1.00 90.50 81 PHE A O 1
ATOM 688 N N . LEU A 1 82 ? 2.234 0.238 -5.459 1.00 91.06 82 LEU A N 1
ATOM 689 C CA . LEU A 1 82 ? 2.202 -1.212 -5.643 1.00 91.06 82 LEU A CA 1
ATOM 690 C C . LEU A 1 82 ? 1.410 -1.621 -6.893 1.00 91.06 82 LEU A C 1
ATOM 692 O O . LEU A 1 82 ? 1.735 -2.636 -7.511 1.00 91.06 82 LEU A O 1
ATOM 696 N N . GLY A 1 83 ? 0.408 -0.837 -7.297 1.00 89.25 83 GLY A N 1
ATOM 697 C CA . GLY A 1 83 ? -0.417 -1.095 -8.475 1.00 89.25 83 GLY A CA 1
ATOM 698 C C . GLY A 1 83 ? -0.991 -2.512 -8.456 1.00 89.25 83 GLY A C 1
ATOM 699 O O . GLY A 1 83 ? -1.604 -2.932 -7.479 1.00 89.25 83 GLY A O 1
ATOM 700 N N . ALA A 1 84 ? -0.722 -3.290 -9.508 1.00 85.56 84 ALA A N 1
ATOM 701 C CA . ALA A 1 84 ? -1.151 -4.689 -9.600 1.00 85.56 84 ALA A CA 1
ATOM 702 C C . ALA A 1 84 ? -0.603 -5.591 -8.470 1.00 85.56 84 ALA A C 1
ATOM 704 O O . ALA A 1 84 ? -1.189 -6.629 -8.177 1.00 85.56 84 ALA A O 1
ATOM 705 N N . ALA A 1 85 ? 0.497 -5.209 -7.811 1.00 86.62 85 ALA A N 1
ATOM 706 C CA . ALA A 1 85 ? 1.057 -5.958 -6.686 1.00 86.62 85 ALA A CA 1
ATOM 707 C C . ALA A 1 85 ? 0.310 -5.728 -5.359 1.00 86.62 85 ALA A C 1
ATOM 709 O O . ALA A 1 85 ? 0.558 -6.467 -4.409 1.00 86.62 85 ALA A O 1
ATOM 710 N N . ALA A 1 86 ? -0.589 -4.738 -5.278 1.00 85.75 86 ALA A N 1
ATOM 711 C CA . ALA A 1 86 ? -1.447 -4.520 -4.107 1.00 85.75 86 ALA A CA 1
ATOM 712 C C . ALA A 1 86 ? -2.619 -5.520 -4.023 1.00 85.75 86 ALA A C 1
ATOM 714 O O . ALA A 1 86 ? -3.355 -5.520 -3.038 1.00 85.75 86 ALA A O 1
ATOM 715 N N . GLY A 1 87 ? -2.784 -6.376 -5.038 1.00 88.31 87 GLY A N 1
ATOM 716 C CA . GLY A 1 87 ? -3.876 -7.341 -5.134 1.00 88.31 87 GLY A CA 1
ATOM 717 C C . GLY A 1 87 ? -5.100 -6.775 -5.849 1.00 88.31 87 GLY A C 1
ATOM 718 O O . GLY A 1 87 ? -5.090 -5.658 -6.372 1.00 88.31 87 GLY A O 1
ATOM 719 N N . THR A 1 88 ? -6.158 -7.574 -5.891 1.00 91.81 88 THR A N 1
ATOM 720 C CA . THR A 1 88 ? -7.435 -7.201 -6.513 1.00 91.81 88 THR A CA 1
ATOM 721 C C . THR A 1 88 ? -8.151 -6.114 -5.712 1.00 91.81 88 THR A C 1
ATOM 723 O O . THR A 1 88 ? -7.960 -6.002 -4.503 1.00 91.81 88 THR A O 1
ATOM 726 N N . GLU A 1 89 ? -9.044 -5.348 -6.343 1.00 88.06 89 GLU A N 1
ATOM 727 C CA . GLU A 1 89 ? -9.844 -4.313 -5.657 1.00 88.06 89 GLU A CA 1
ATOM 728 C C . GLU A 1 89 ? -10.560 -4.854 -4.407 1.00 88.06 89 GLU A C 1
ATOM 730 O O . GLU A 1 89 ? -10.627 -4.186 -3.378 1.00 88.06 89 GLU A O 1
ATOM 735 N N . LYS A 1 90 ? -11.027 -6.108 -4.457 1.00 90.62 90 LYS A N 1
ATOM 736 C CA . LYS A 1 90 ? -11.673 -6.787 -3.326 1.00 90.62 90 LYS A CA 1
ATOM 737 C C . LYS A 1 90 ? -10.717 -7.030 -2.157 1.00 90.62 90 LYS A C 1
ATOM 739 O O . LYS A 1 90 ? -11.121 -6.901 -1.004 1.00 90.62 90 LYS A O 1
ATOM 744 N N . GLU A 1 91 ? -9.475 -7.419 -2.426 1.00 90.19 91 GLU A N 1
ATOM 745 C CA . GLU A 1 91 ? -8.455 -7.608 -1.386 1.00 90.19 91 GLU A CA 1
ATOM 746 C C . GLU A 1 91 ? -8.013 -6.269 -0.806 1.00 90.19 91 GLU A C 1
ATOM 748 O O . GLU A 1 91 ? -7.908 -6.137 0.411 1.00 90.19 91 GLU A O 1
ATOM 753 N N . GLN A 1 92 ? -7.851 -5.254 -1.657 1.00 89.00 92 GLN A N 1
ATOM 754 C CA . GLN A 1 92 ? -7.538 -3.900 -1.211 1.00 89.00 92 GLN A CA 1
ATOM 755 C C . GLN A 1 92 ? -8.647 -3.342 -0.309 1.00 89.00 92 GLN A C 1
ATOM 757 O O . GLN A 1 92 ? -8.356 -2.832 0.770 1.00 89.00 92 GLN A O 1
ATOM 762 N N . ALA A 1 93 ? -9.919 -3.511 -0.685 1.00 89.12 93 ALA A N 1
ATOM 763 C CA . ALA A 1 93 ? -11.060 -3.086 0.125 1.00 89.12 93 ALA A CA 1
ATOM 764 C C . ALA A 1 93 ? -11.108 -3.792 1.491 1.00 89.12 93 ALA A C 1
ATOM 766 O O . ALA A 1 93 ? -11.381 -3.155 2.507 1.00 89.12 93 ALA A O 1
ATOM 767 N N . LYS A 1 94 ? -10.785 -5.091 1.544 1.00 90.00 94 LYS A N 1
ATOM 768 C CA . LYS A 1 94 ? -10.676 -5.834 2.811 1.00 90.00 94 LYS A CA 1
ATOM 769 C C . LYS A 1 94 ? -9.537 -5.316 3.689 1.00 90.00 94 LYS A C 1
ATOM 771 O O . LYS A 1 94 ? -9.740 -5.124 4.883 1.00 90.00 94 LYS A O 1
ATOM 776 N N . ASN A 1 95 ? -8.367 -5.055 3.106 1.00 87.12 95 ASN A N 1
ATOM 777 C CA . ASN A 1 95 ? -7.224 -4.498 3.835 1.00 87.12 95 ASN A CA 1
ATOM 778 C C . ASN A 1 95 ? -7.534 -3.099 4.376 1.00 87.12 95 ASN A C 1
ATOM 780 O O . ASN A 1 95 ? -7.154 -2.778 5.497 1.00 87.12 95 ASN A O 1
ATOM 784 N N . PHE A 1 96 ? -8.267 -2.289 3.609 1.00 87.12 96 PHE A N 1
ATOM 785 C CA . PHE A 1 96 ? -8.747 -0.990 4.063 1.00 87.12 96 PHE A CA 1
ATOM 786 C C . PHE A 1 96 ? -9.675 -1.134 5.275 1.00 87.12 96 PHE A C 1
ATOM 788 O O . PHE A 1 96 ? -9.440 -0.501 6.298 1.00 87.12 96 PHE A O 1
ATOM 795 N N . GLN A 1 97 ? -10.664 -2.031 5.209 1.00 88.56 97 GLN A N 1
ATOM 796 C CA . GLN A 1 97 ? -11.574 -2.299 6.329 1.00 88.56 97 GLN A CA 1
ATOM 797 C C . GLN A 1 97 ? -10.862 -2.823 7.580 1.00 88.56 97 GLN A C 1
ATOM 799 O O . GLN A 1 97 ? -11.222 -2.430 8.680 1.00 88.56 97 GLN A O 1
ATOM 804 N N . TRP A 1 98 ? -9.861 -3.694 7.432 1.00 87.00 98 TRP A N 1
ATOM 805 C CA . TRP A 1 98 ? -9.060 -4.189 8.561 1.00 87.00 98 TRP A CA 1
ATOM 806 C C . TRP A 1 98 ? -8.093 -3.148 9.122 1.00 87.00 98 TRP A C 1
ATOM 808 O O . TRP A 1 98 ? -7.664 -3.256 10.271 1.00 87.00 98 TRP A O 1
ATOM 818 N N . GLY A 1 99 ? -7.710 -2.176 8.298 1.00 84.81 99 GLY A N 1
ATOM 819 C CA . GLY A 1 99 ? -6.874 -1.063 8.708 1.00 84.81 99 GLY A CA 1
ATOM 820 C C . GLY A 1 99 ? -7.649 -0.004 9.488 1.00 84.81 99 GLY A C 1
ATOM 821 O O . GLY A 1 99 ? -7.056 0.630 10.353 1.00 84.81 99 GLY A O 1
ATOM 822 N N . LEU A 1 100 ? -8.949 0.162 9.237 1.00 86.25 100 LEU A N 1
ATOM 823 C CA . LEU A 1 100 ? -9.821 1.014 10.046 1.00 86.25 100 LEU A CA 1
ATOM 824 C C . LEU A 1 100 ? -10.059 0.359 11.415 1.00 86.25 100 LEU A C 1
ATOM 826 O O . LEU A 1 100 ? -10.417 -0.817 11.493 1.00 86.25 100 LEU A O 1
ATOM 830 N N . ARG A 1 101 ? -9.840 1.115 12.491 1.00 73.00 101 ARG A N 1
ATOM 831 C CA . ARG A 1 101 ? -10.043 0.668 13.873 1.00 73.00 101 ARG A CA 1
ATOM 832 C C . ARG A 1 101 ? -11.060 1.545 14.579 1.00 73.00 101 ARG A C 1
ATOM 834 O O . ARG A 1 101 ? -11.038 2.768 14.324 1.00 73.00 101 ARG A O 1
#

Organism: Tanacetum cinerariifolium (NCBI:txid118510)

Sequence (101 aa):
MLVDIPHRSLFILGLNALISKSAIPLRRRQLPWTRRIESLTCRRSLMSWVERLKREYHSIRQTNNETNMEFMQRFLRLAGFLGAAAGTEKEQAKNFQWGLR

pLDDT: mean 76.06, std 17.95, range [41.06, 93.94]

Radius of gyration: 28.89 Å; chains: 1; bounding box: 41×31×93 Å

Secondary structure (DSSP, 8-state):
------TTHHHHHHHHHHHTTS----------HHHHHHHHHHHHHHHHHHHHHHHHHHT----TTS-HHHHHHHHHHHHHHHGGGG--HHHHHHHHHHH--

Foldseek 3Di:
DDPCPPPPVVVVVVVCVVVPPPPPVPPPDPPPVVVVVVVVVVVVVVVVVLVVLQVCQQPAADDPPDDPVNSVVVLCVSCVVCPVPSDDPVSSVVSSVVRYD